Protein AF-A0A1V4XJM9-F1 (afdb_monomer_lite)

Secondary structure (DSSP, 8-state):
--HHHHHH--SSSS-HHHHHHHHHHS-SS-TT-EEEETTS-EEEEEE--TT-TTS-EEEEEE-TTS-B--S--EEETTS-TT--EEEEPPHHHHHHHH--

pLDDT: mean 84.76, std 13.06, range [50.41, 97.5]

Radius of gyration: 14.65 Å; chains: 1; bounding box: 29×30×42 Å

Structure (mmCIF, N/CA/C/O backbone):
data_AF-A0A1V4XJM9-F1
#
_entry.id   AF-A0A1V4XJM9-F1
#
loop_
_atom_site.group_PDB
_atom_site.id
_atom_site.type_symbol
_atom_site.label_atom_id
_atom_site.label_alt_id
_atom_site.label_comp_id
_atom_site.label_asym_id
_atom_site.label_entity_id
_atom_site.label_seq_id
_atom_site.pdbx_PDB_ins_code
_atom_site.Cartn_x
_atom_site.Cartn_y
_atom_site.Cartn_z
_atom_site.occupancy
_atom_site.B_iso_or_equiv
_atom_site.auth_seq_id
_atom_site.auth_comp_id
_atom_site.auth_asym_id
_atom_site.auth_atom_id
_atom_site.pdbx_PDB_model_num
ATOM 1 N N . MET A 1 1 ? -1.020 17.817 7.303 1.00 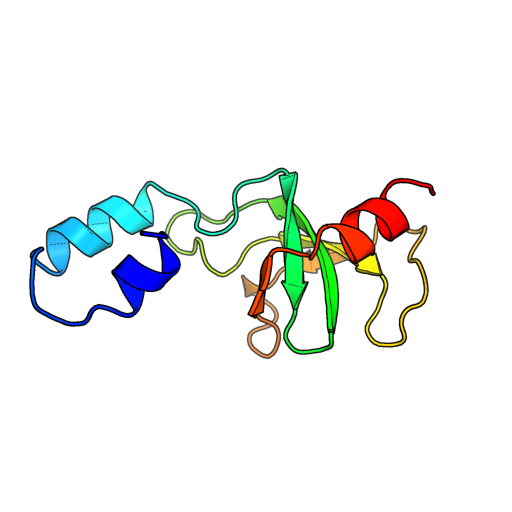50.41 1 MET A N 1
ATOM 2 C CA . MET A 1 1 ? -1.480 16.770 8.230 1.00 50.41 1 MET A CA 1
ATO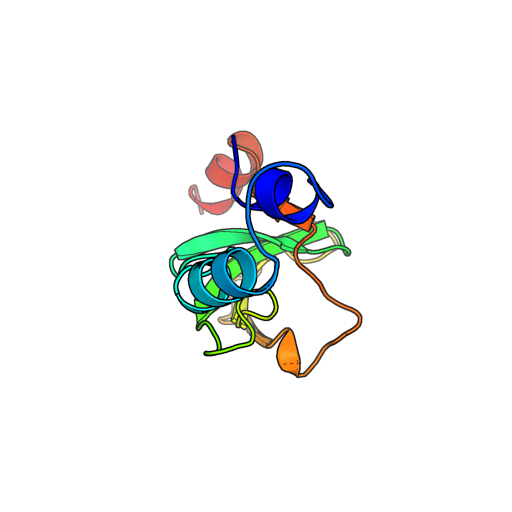M 3 C C . MET A 1 1 ? -2.040 15.616 7.413 1.00 50.41 1 MET A C 1
ATOM 5 O O . MET A 1 1 ? -3.066 15.787 6.767 1.00 50.41 1 MET A O 1
ATOM 9 N N . SER A 1 2 ? -1.329 14.495 7.341 1.00 63.84 2 SER A N 1
ATOM 10 C CA . SER A 1 2 ? -1.750 13.284 6.626 1.00 63.84 2 SER A CA 1
ATOM 11 C C . SER A 1 2 ? -2.556 12.354 7.541 1.00 63.84 2 SER A C 1
ATOM 13 O O . SER A 1 2 ? -2.461 12.430 8.765 1.00 63.84 2 SER A O 1
ATOM 15 N N . VAL A 1 3 ? -3.330 11.427 6.969 1.00 64.50 3 VAL A N 1
ATOM 16 C CA . VAL A 1 3 ? -4.067 10.424 7.766 1.00 64.50 3 VAL A CA 1
ATOM 17 C C . VAL A 1 3 ? -3.103 9.540 8.574 1.00 64.50 3 VAL A C 1
ATOM 19 O O . VAL A 1 3 ? -3.426 9.119 9.679 1.00 64.50 3 VAL A O 1
ATOM 22 N N . ARG A 1 4 ? -1.879 9.328 8.074 1.00 63.72 4 ARG A N 1
ATOM 23 C CA . ARG A 1 4 ? -0.817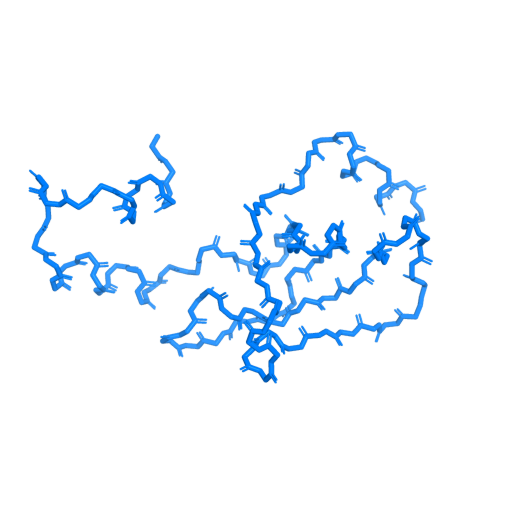 8.607 8.789 1.00 63.72 4 ARG A CA 1
ATOM 24 C C . ARG A 1 4 ? -0.361 9.366 10.040 1.00 63.72 4 ARG A C 1
ATOM 26 O O . ARG A 1 4 ? -0.284 8.775 11.109 1.00 63.72 4 ARG A O 1
ATOM 33 N N . GLU A 1 5 ? -0.180 10.683 9.934 1.00 65.69 5 GLU A N 1
ATOM 34 C CA . GLU A 1 5 ? 0.125 11.543 11.089 1.00 65.69 5 GLU A CA 1
ATOM 35 C C . GLU A 1 5 ? -1.013 11.542 12.121 1.00 65.69 5 GLU A C 1
ATOM 37 O O . GLU A 1 5 ? -0.747 11.544 13.320 1.00 65.69 5 GLU A O 1
ATOM 42 N N . LEU A 1 6 ? -2.279 11.477 11.692 1.00 66.56 6 LEU A N 1
ATOM 43 C CA . LEU A 1 6 ? -3.425 11.356 12.607 1.00 66.56 6 LEU A CA 1
ATOM 44 C C . LEU A 1 6 ? -3.421 10.037 13.395 1.00 66.56 6 LEU A C 1
ATOM 46 O O . LEU A 1 6 ? -3.819 10.026 14.558 1.00 66.56 6 LEU A O 1
ATOM 50 N N . ILE A 1 7 ? -2.961 8.944 12.781 1.00 67.44 7 ILE A N 1
ATOM 51 C CA . ILE A 1 7 ? -2.848 7.627 13.427 1.00 67.44 7 ILE A CA 1
ATOM 52 C C . ILE A 1 7 ? -1.676 7.594 14.411 1.00 67.44 7 ILE A C 1
ATOM 54 O O . ILE A 1 7 ? -1.821 7.062 15.513 1.00 67.44 7 ILE A O 1
ATOM 58 N N . ASP A 1 8 ? -0.541 8.189 14.038 1.00 66.69 8 ASP A N 1
ATOM 59 C CA . ASP A 1 8 ? 0.660 8.235 14.880 1.00 66.69 8 ASP A CA 1
ATOM 60 C C . ASP A 1 8 ? 0.527 9.218 16.051 1.00 66.69 8 ASP A C 1
ATOM 62 O O . ASP A 1 8 ? 1.177 9.054 17.087 1.00 66.69 8 ASP A O 1
ATOM 66 N N . THR A 1 9 ? -0.369 10.205 15.946 1.00 60.41 9 THR A N 1
ATOM 67 C CA . THR A 1 9 ? -0.676 11.130 17.042 1.00 60.41 9 THR A CA 1
ATOM 68 C C . THR A 1 9 ? -1.530 10.433 18.107 1.00 60.41 9 THR A C 1
ATOM 70 O O . THR A 1 9 ? -2.730 10.677 18.251 1.00 60.41 9 THR A O 1
ATOM 73 N N . LYS A 1 10 ? -0.915 9.567 18.919 1.00 56.03 10 LYS A N 1
ATOM 74 C CA . LYS A 1 10 ? -1.539 9.099 20.159 1.00 56.03 10 LYS A CA 1
ATOM 75 C C . LYS A 1 10 ? -1.819 10.306 21.073 1.00 56.03 10 LYS A C 1
ATOM 77 O O . LYS A 1 10 ? -0.900 10.924 21.602 1.00 56.03 10 LYS A O 1
ATOM 82 N N . ASN A 1 11 ? -3.105 10.552 21.335 1.00 54.62 11 ASN A N 1
ATOM 83 C CA . ASN A 1 11 ? -3.638 11.167 22.563 1.00 54.62 11 ASN A CA 1
ATOM 84 C C . ASN A 1 11 ? -3.730 12.698 22.744 1.00 54.62 11 ASN A C 1
ATOM 86 O O . ASN A 1 11 ? -3.714 13.121 23.899 1.00 54.62 11 ASN A O 1
ATOM 90 N N . ARG A 1 12 ? -3.924 13.564 21.731 1.00 56.91 12 ARG A N 1
ATOM 91 C CA . ARG A 1 12 ? -4.181 14.997 22.064 1.00 56.91 12 ARG A CA 1
ATOM 92 C C . ARG A 1 12 ? -5.382 15.736 21.473 1.00 56.91 12 ARG A C 1
ATOM 94 O O . ARG A 1 12 ? -5.642 16.832 21.959 1.00 56.91 12 ARG A O 1
ATOM 101 N N . SER A 1 13 ? -6.176 15.184 20.549 1.00 61.59 13 SER A N 1
ATOM 102 C CA . SER A 1 13 ? -7.284 15.991 19.976 1.00 61.59 13 SER A CA 1
ATOM 103 C C . SER A 1 13 ? -8.612 15.276 19.726 1.00 61.59 13 SER A C 1
ATOM 105 O O . SER A 1 13 ? -9.639 15.943 19.674 1.00 61.59 13 SER A O 1
ATOM 107 N N . PHE A 1 14 ? -8.643 13.944 19.627 1.00 62.50 14 PHE A N 1
ATOM 108 C CA . PHE A 1 14 ? -9.876 13.209 19.327 1.00 62.50 14 PHE A CA 1
ATOM 109 C C . PHE A 1 14 ? -10.039 12.004 20.241 1.00 62.50 14 PHE A C 1
ATOM 111 O O . PHE A 1 14 ? -9.063 11.325 20.567 1.00 62.50 14 PHE A O 1
ATOM 118 N N . SER A 1 15 ? -11.283 11.716 20.637 1.00 75.12 15 SER A N 1
ATOM 119 C CA . SER A 1 15 ? -11.560 10.471 21.347 1.00 75.12 15 SER A CA 1
ATOM 120 C C . SER A 1 15 ? -11.189 9.283 20.443 1.00 75.12 15 SER A C 1
ATOM 122 O O . SER A 1 15 ? -11.472 9.325 19.239 1.00 75.12 15 SER A O 1
ATOM 124 N N . PRO A 1 16 ? -10.608 8.199 20.987 1.00 72.62 16 PRO A N 1
ATOM 125 C CA . PRO A 1 16 ? -10.270 7.004 20.210 1.00 72.62 16 PRO A CA 1
ATOM 126 C C . PRO A 1 16 ? -11.452 6.454 19.404 1.00 72.62 16 PRO A C 1
ATOM 128 O O . PRO A 1 16 ? -11.269 5.896 18.329 1.00 72.62 16 PRO A O 1
ATOM 131 N N . ARG A 1 17 ? -12.679 6.652 19.903 1.00 77.25 17 ARG A N 1
ATOM 132 C CA . ARG A 1 17 ? -13.921 6.223 19.256 1.00 77.25 17 ARG A CA 1
ATOM 133 C C . ARG A 1 17 ? -14.237 7.036 17.996 1.00 77.25 17 ARG A C 1
ATOM 135 O O . ARG A 1 17 ? -14.621 6.451 16.992 1.00 77.25 17 ARG A O 1
ATOM 142 N N . VAL A 1 18 ? -14.029 8.354 18.030 1.00 76.69 18 VAL A N 1
ATOM 143 C CA . VAL A 1 18 ? -14.203 9.239 16.862 1.00 76.69 18 VAL A CA 1
ATOM 144 C C . VAL A 1 18 ? -13.101 8.997 15.835 1.00 76.69 18 VAL A C 1
ATOM 146 O O . VAL A 1 18 ? -13.397 8.869 14.652 1.00 76.69 18 VAL A O 1
ATOM 149 N N . MET A 1 19 ? -11.851 8.849 16.284 1.00 74.62 19 MET A N 1
ATOM 150 C CA . MET A 1 19 ? -10.735 8.505 15.397 1.00 74.62 19 MET A CA 1
ATOM 151 C C . MET A 1 19 ? -10.984 7.167 14.693 1.00 74.62 19 MET A C 1
ATOM 153 O O . MET A 1 19 ? -10.833 7.062 13.481 1.00 74.62 19 MET A O 1
ATOM 157 N N . ARG A 1 20 ? -11.432 6.152 15.440 1.00 68.00 20 ARG A N 1
ATOM 158 C CA . ARG A 1 20 ? -11.765 4.840 14.886 1.00 68.00 20 ARG A CA 1
ATOM 159 C C . ARG A 1 20 ? -12.896 4.917 13.860 1.00 68.00 20 ARG A C 1
ATOM 161 O O . ARG A 1 20 ? -12.724 4.400 12.766 1.00 68.00 20 ARG A O 1
ATOM 168 N N . ALA A 1 21 ? -13.996 5.601 14.178 1.00 71.75 21 ALA A N 1
ATOM 169 C CA . ALA A 1 21 ? -15.112 5.769 13.248 1.00 71.75 21 ALA A CA 1
ATOM 170 C C . ALA A 1 21 ? -14.689 6.498 11.959 1.00 71.75 21 ALA A C 1
ATOM 172 O O . ALA A 1 21 ? -15.092 6.111 10.870 1.00 71.75 21 ALA A O 1
ATOM 173 N N . PHE A 1 22 ? -13.833 7.517 12.062 1.00 72.75 22 PHE A N 1
ATOM 174 C CA . PHE A 1 22 ? -13.296 8.239 10.907 1.00 72.75 22 PHE A CA 1
ATOM 175 C C . PHE A 1 22 ? -12.394 7.357 10.030 1.00 72.75 22 PHE A C 1
ATOM 177 O O . PHE A 1 22 ? -12.565 7.312 8.814 1.00 72.75 22 PHE A O 1
ATOM 184 N N . LEU A 1 23 ? -11.475 6.605 10.643 1.00 69.12 23 LEU A N 1
ATOM 185 C CA . LEU A 1 23 ? -10.600 5.663 9.937 1.00 69.12 23 LEU A CA 1
ATOM 186 C C . LEU A 1 23 ? -11.376 4.500 9.303 1.00 69.12 23 LEU A C 1
ATOM 188 O O . LEU A 1 23 ? -10.986 4.008 8.252 1.00 69.12 23 LEU A O 1
ATOM 192 N N . GLU A 1 24 ? -12.479 4.063 9.911 1.00 68.75 24 GLU A N 1
ATOM 193 C CA . GLU A 1 24 ? -13.363 3.044 9.332 1.00 68.75 24 GLU A CA 1
ATOM 194 C C . GLU A 1 24 ? -14.084 3.545 8.070 1.00 68.75 24 GLU A C 1
ATOM 196 O O . GLU A 1 24 ? -14.431 2.733 7.215 1.00 68.75 24 GLU A O 1
ATOM 201 N N . GLN A 1 25 ? -14.281 4.860 7.928 1.00 69.44 25 GLN A N 1
ATOM 202 C CA . GLN A 1 25 ? -14.888 5.469 6.739 1.00 69.44 25 GLN A CA 1
ATOM 203 C C . GLN A 1 25 ? -13.869 5.854 5.657 1.00 69.44 25 GLN A C 1
ATOM 205 O O . GLN A 1 25 ? -14.241 6.006 4.495 1.00 69.44 25 GLN A O 1
ATOM 210 N N . ILE A 1 26 ? -12.589 6.010 6.007 1.00 69.69 26 ILE A N 1
ATOM 211 C CA . ILE A 1 26 ? -11.551 6.483 5.086 1.00 69.69 26 ILE A CA 1
ATOM 212 C C . ILE A 1 26 ? -10.511 5.390 4.874 1.00 69.69 26 ILE A C 1
ATOM 214 O O . ILE A 1 26 ? -9.746 5.048 5.776 1.00 69.69 26 ILE A O 1
ATOM 218 N N . SER A 1 27 ? -10.422 4.879 3.643 1.00 67.69 27 SER A N 1
ATOM 219 C CA . SER A 1 27 ? -9.281 4.042 3.277 1.00 67.69 27 SER A CA 1
ATOM 220 C C . SER A 1 27 ? -8.006 4.881 3.303 1.00 67.69 27 SER A C 1
ATOM 222 O O . SER A 1 27 ? -7.899 5.883 2.598 1.00 67.69 27 SER A O 1
ATOM 224 N N . LEU A 1 28 ? -7.015 4.440 4.077 1.00 76.12 28 LEU A N 1
ATOM 225 C CA . LEU A 1 28 ? -5.662 5.009 4.070 1.00 76.12 28 LEU A CA 1
ATOM 226 C C . LEU A 1 28 ? -4.979 4.871 2.711 1.00 76.12 28 LEU A C 1
ATOM 228 O O . LEU A 1 28 ? -4.115 5.675 2.370 1.00 76.12 28 LEU A O 1
ATOM 232 N N . TYR A 1 29 ? -5.391 3.864 1.944 1.00 85.75 29 TYR A N 1
ATOM 233 C CA . TYR A 1 29 ? -4.922 3.616 0.593 1.00 85.75 29 TYR A CA 1
ATOM 234 C C . TYR A 1 29 ? -6.149 3.445 -0.308 1.00 85.75 29 TYR A C 1
ATOM 236 O O . TYR A 1 29 ? -6.651 2.329 -0.469 1.00 85.75 29 TYR A O 1
ATOM 244 N N . PRO A 1 30 ? -6.720 4.549 -0.820 1.00 86.38 30 PRO A N 1
ATOM 245 C CA . PRO A 1 30 ? -7.861 4.496 -1.726 1.00 86.38 30 PRO A CA 1
ATOM 246 C C . PRO A 1 30 ? -7.567 3.648 -2.963 1.00 86.38 30 PRO A C 1
ATOM 248 O O . PRO A 1 30 ? -6.422 3.589 -3.418 1.00 86.38 30 PRO A O 1
ATOM 251 N N . ILE A 1 31 ? -8.607 3.055 -3.548 1.00 93.12 31 ILE A N 1
ATOM 252 C CA . ILE A 1 31 ? -8.513 2.410 -4.863 1.00 93.12 31 ILE A CA 1
ATOM 253 C C . ILE A 1 31 ? -7.895 3.392 -5.865 1.00 93.12 31 ILE A C 1
ATOM 255 O O . ILE A 1 31 ? -8.232 4.573 -5.892 1.00 93.12 31 ILE A O 1
ATOM 259 N N . GLY A 1 32 ? -6.951 2.898 -6.662 1.00 92.06 32 GLY A N 1
ATOM 260 C CA . GLY A 1 32 ? -6.181 3.692 -7.613 1.00 92.06 32 GLY A CA 1
ATOM 261 C C . GLY A 1 32 ? -4.896 4.298 -7.050 1.00 92.06 32 GLY A C 1
ATOM 262 O O . GLY A 1 32 ? -4.057 4.728 -7.838 1.00 92.06 32 GLY A O 1
ATOM 263 N N . SER A 1 33 ? -4.702 4.286 -5.729 1.00 92.31 33 SER A N 1
ATOM 264 C CA . SER A 1 33 ? -3.477 4.793 -5.105 1.00 92.31 33 SER A CA 1
ATOM 265 C C . SER A 1 33 ? -2.291 3.892 -5.413 1.00 92.31 33 SER A C 1
ATOM 267 O O . SER A 1 33 ? -2.403 2.666 -5.358 1.00 92.31 33 SER A O 1
ATOM 269 N N . PHE A 1 34 ? -1.136 4.497 -5.670 1.00 95.12 34 PHE A N 1
ATOM 270 C CA . PHE A 1 34 ? 0.117 3.773 -5.842 1.00 95.12 34 PHE A CA 1
ATOM 271 C C . PHE A 1 34 ? 0.853 3.692 -4.511 1.00 95.12 34 PHE A C 1
ATOM 273 O O . PHE A 1 34 ? 1.068 4.700 -3.832 1.00 95.12 34 PHE A O 1
ATOM 280 N N . VAL A 1 35 ? 1.244 2.480 -4.139 1.00 95.81 35 VAL A N 1
ATOM 281 C CA . VAL A 1 35 ? 1.823 2.166 -2.839 1.00 95.81 35 VAL A CA 1
ATOM 282 C C . VAL A 1 35 ? 3.113 1.368 -2.974 1.00 95.81 35 VAL A C 1
ATOM 284 O O . VAL A 1 35 ? 3.280 0.564 -3.891 1.00 95.81 35 VAL A O 1
ATOM 287 N N . ARG A 1 36 ? 4.013 1.571 -2.012 1.00 96.75 36 ARG A N 1
ATOM 288 C CA . ARG A 1 36 ? 5.188 0.729 -1.797 1.00 96.75 36 ARG A CA 1
ATOM 289 C C . ARG A 1 36 ? 4.912 -0.263 -0.674 1.00 96.75 36 ARG A C 1
ATOM 291 O O . ARG A 1 36 ? 4.387 0.113 0.376 1.00 96.75 36 ARG A O 1
ATOM 298 N N . LEU A 1 37 ? 5.303 -1.515 -0.875 1.00 97.00 37 LEU A N 1
ATOM 299 C CA . LEU A 1 37 ? 5.293 -2.543 0.162 1.00 97.00 37 LEU A CA 1
ATOM 300 C C . LEU A 1 37 ? 6.639 -2.603 0.905 1.00 97.00 37 LEU A C 1
ATOM 302 O O . LEU A 1 37 ? 7.670 -2.126 0.432 1.00 97.00 37 LEU A O 1
ATOM 306 N N . ASN A 1 38 ? 6.651 -3.209 2.088 1.00 97.12 38 ASN A N 1
ATOM 307 C CA . ASN A 1 38 ? 7.843 -3.365 2.934 1.00 97.12 38 ASN A CA 1
ATOM 308 C C . ASN A 1 38 ? 8.991 -4.170 2.305 1.00 97.12 38 ASN A C 1
ATOM 310 O O . ASN A 1 38 ? 10.132 -4.024 2.729 1.00 97.12 38 ASN A O 1
ATOM 314 N N . ASN A 1 39 ? 8.719 -4.965 1.274 1.00 96.75 39 ASN A N 1
ATOM 315 C CA . ASN A 1 39 ? 9.726 -5.667 0.475 1.00 96.75 39 ASN A CA 1
ATOM 316 C C . ASN A 1 39 ? 10.210 -4.854 -0.748 1.00 96.75 39 ASN A C 1
ATOM 318 O O . ASN A 1 39 ? 10.880 -5.406 -1.615 1.00 96.75 39 ASN A O 1
ATOM 322 N N . ARG A 1 40 ? 9.880 -3.555 -0.815 1.00 96.25 40 ARG A N 1
ATOM 323 C CA . ARG A 1 40 ? 10.181 -2.597 -1.900 1.00 96.25 40 ARG A CA 1
ATOM 324 C C . ARG A 1 40 ? 9.343 -2.727 -3.172 1.00 96.25 40 ARG A C 1
ATOM 326 O O . ARG A 1 40 ? 9.410 -1.807 -3.982 1.00 96.25 40 ARG A O 1
ATOM 333 N N . THR A 1 41 ? 8.512 -3.763 -3.294 1.00 97.12 41 THR A N 1
ATOM 334 C CA . THR A 1 41 ? 7.542 -3.925 -4.387 1.00 97.12 41 THR A CA 1
ATOM 335 C C . THR A 1 41 ? 6.661 -2.683 -4.534 1.00 97.12 41 THR A C 1
ATOM 337 O O . THR A 1 41 ? 6.202 -2.120 -3.532 1.00 97.12 41 THR A O 1
ATOM 340 N N . LEU A 1 42 ? 6.407 -2.279 -5.779 1.00 97.00 42 LEU A N 1
ATOM 341 C CA . LEU A 1 42 ? 5.505 -1.182 -6.121 1.00 97.00 42 LEU A CA 1
ATOM 342 C C . LEU A 1 42 ? 4.214 -1.728 -6.713 1.00 97.00 42 LEU A C 1
ATOM 344 O O . LEU A 1 42 ? 4.215 -2.662 -7.520 1.00 97.00 42 LEU A O 1
ATOM 348 N N . GLY A 1 43 ? 3.097 -1.117 -6.342 1.00 96.19 43 GLY A N 1
ATOM 349 C CA . GLY A 1 43 ? 1.813 -1.546 -6.858 1.00 96.19 43 GLY A CA 1
ATOM 350 C C . GLY A 1 43 ? 0.721 -0.502 -6.758 1.00 96.19 43 GLY A C 1
ATOM 351 O O . GLY A 1 43 ? 0.888 0.554 -6.152 1.00 96.19 43 GLY A O 1
ATOM 352 N N . LYS A 1 44 ? -0.415 -0.823 -7.365 1.00 96.25 44 LYS A N 1
ATOM 353 C CA . LYS A 1 44 ? -1.630 -0.015 -7.356 1.00 96.25 44 LYS A CA 1
ATOM 354 C C . LYS A 1 44 ? -2.696 -0.714 -6.528 1.00 96.25 44 LYS A C 1
ATOM 356 O O . LYS A 1 44 ? -2.929 -1.908 -6.691 1.00 96.25 44 LYS A O 1
ATOM 361 N N . VAL A 1 45 ? -3.362 0.019 -5.646 1.00 96.44 45 VAL A N 1
ATOM 362 C CA . VAL A 1 45 ? -4.508 -0.510 -4.904 1.00 96.44 45 VAL A CA 1
ATOM 363 C C . VAL A 1 45 ? -5.671 -0.727 -5.863 1.00 96.44 45 VAL A C 1
ATOM 365 O O . VAL A 1 45 ? -6.091 0.207 -6.548 1.00 96.44 45 VAL A O 1
ATOM 368 N N . VAL A 1 46 ? -6.203 -1.945 -5.884 1.00 96.88 46 VAL A N 1
ATOM 369 C CA . VAL A 1 46 ? -7.338 -2.329 -6.739 1.00 96.88 46 VAL A CA 1
ATOM 370 C C . VAL A 1 46 ? -8.587 -2.692 -5.940 1.00 96.88 46 VAL A C 1
ATOM 372 O O . VAL A 1 46 ? -9.686 -2.582 -6.466 1.00 96.88 46 VAL A O 1
ATOM 375 N N . GLU A 1 47 ? -8.440 -3.032 -4.657 1.00 95.31 47 GLU A N 1
ATOM 376 C CA . GLU A 1 47 ? -9.559 -3.345 -3.763 1.00 95.31 47 GLU A CA 1
ATOM 377 C C . GLU A 1 47 ? -9.233 -2.932 -2.322 1.00 95.31 47 GLU A C 1
ATOM 379 O O . GLU A 1 47 ? -8.072 -2.952 -1.896 1.00 95.31 47 GLU A O 1
ATOM 384 N N . THR A 1 48 ? -10.263 -2.577 -1.555 1.00 92.69 48 THR A N 1
ATOM 385 C CA . THR A 1 48 ? -10.174 -2.268 -0.124 1.00 92.69 48 THR A CA 1
ATOM 386 C C . THR A 1 48 ? -11.147 -3.137 0.667 1.00 92.69 48 THR A C 1
ATOM 388 O O . THR A 1 48 ? -12.211 -3.508 0.180 1.00 92.69 48 THR A O 1
ATOM 391 N N . HIS A 1 49 ? -10.801 -3.436 1.920 1.00 89.62 49 HIS A N 1
ATOM 392 C CA . HIS A 1 49 ? -11.650 -4.222 2.814 1.00 89.62 49 HIS A CA 1
ATOM 393 C C . HIS A 1 49 ? -12.294 -3.314 3.866 1.00 89.62 49 HIS A C 1
ATOM 395 O O . HIS A 1 49 ? -11.596 -2.600 4.595 1.00 89.62 49 HIS A O 1
ATOM 401 N N . ALA A 1 50 ? -13.622 -3.372 3.985 1.00 83.56 50 ALA A N 1
ATOM 402 C CA . ALA A 1 50 ? -14.349 -2.674 5.042 1.00 83.56 50 ALA A CA 1
ATOM 403 C C . ALA A 1 50 ? -13.842 -3.112 6.430 1.00 83.56 50 ALA A C 1
ATOM 405 O O . ALA A 1 50 ? -13.598 -4.295 6.676 1.00 83.56 50 ALA A O 1
ATOM 406 N N . GLY A 1 51 ? -13.624 -2.148 7.329 1.00 84.25 51 GLY A N 1
ATOM 407 C CA . GLY A 1 51 ? -13.063 -2.393 8.664 1.00 84.25 51 GLY A CA 1
ATOM 408 C C . GLY A 1 51 ? -11.572 -2.763 8.692 1.00 84.25 51 GLY A C 1
ATOM 409 O O . GLY A 1 51 ? -10.995 -2.851 9.774 1.00 84.25 51 GLY A O 1
ATOM 410 N N . GLN A 1 52 ? -10.922 -2.953 7.535 1.00 87.31 52 GLN A N 1
ATOM 411 C CA . GLN A 1 52 ? -9.499 -3.302 7.421 1.00 87.31 52 GLN A CA 1
ATOM 412 C C . GLN A 1 52 ? -8.786 -2.451 6.345 1.00 87.31 52 GLN A C 1
ATOM 414 O O . GLN A 1 52 ? -8.124 -2.989 5.453 1.00 87.31 52 GLN A O 1
ATOM 419 N N . PRO A 1 53 ? -8.859 -1.105 6.430 1.00 81.69 53 PRO A N 1
ATOM 420 C CA . PRO A 1 53 ? -8.370 -0.186 5.391 1.00 81.69 53 PRO A CA 1
ATOM 421 C C . PRO A 1 53 ? -6.848 -0.239 5.157 1.00 81.69 53 PRO A C 1
ATOM 423 O O . PRO A 1 53 ? -6.354 0.214 4.128 1.00 81.69 53 PRO A O 1
ATOM 426 N N . LEU A 1 54 ? -6.087 -0.804 6.099 1.00 88.38 54 LEU A N 1
ATOM 427 C CA . LEU A 1 54 ? -4.635 -1.002 5.999 1.00 88.38 54 LEU A CA 1
ATOM 428 C C . LEU A 1 54 ? -4.227 -2.285 5.260 1.00 88.38 54 LEU A C 1
ATOM 430 O O . LEU A 1 54 ? -3.033 -2.540 5.088 1.00 88.38 54 LEU A O 1
ATOM 434 N N . ARG A 1 55 ? -5.196 -3.110 4.853 1.00 93.56 55 ARG A N 1
ATOM 435 C CA . ARG A 1 55 ? -4.972 -4.402 4.195 1.00 93.56 55 ARG A CA 1
ATOM 436 C C . ARG A 1 55 ? -5.612 -4.445 2.801 1.00 93.56 55 ARG A C 1
ATOM 438 O O . ARG A 1 55 ? -6.465 -5.292 2.578 1.00 93.56 55 ARG A O 1
ATOM 445 N N . PRO A 1 56 ? -5.274 -3.542 1.866 1.00 95.31 56 PRO A N 1
ATOM 446 C CA . PRO A 1 56 ? -5.839 -3.573 0.517 1.00 95.31 56 PRO A CA 1
ATOM 447 C C . PRO A 1 56 ? -5.402 -4.806 -0.293 1.00 95.31 56 PRO A C 1
ATOM 449 O O . PRO A 1 56 ? -4.447 -5.503 0.065 1.00 95.31 56 PRO A O 1
ATOM 452 N N . VAL A 1 57 ? -6.058 -5.019 -1.434 1.00 97.38 57 VAL A N 1
ATOM 453 C CA . VAL A 1 57 ? -5.512 -5.825 -2.533 1.00 97.38 57 VAL A CA 1
ATOM 454 C C . VAL A 1 57 ? -4.711 -4.908 -3.452 1.00 97.38 57 VAL A C 1
ATOM 456 O O . VAL A 1 57 ? -5.184 -3.841 -3.855 1.00 97.38 57 VAL A O 1
ATOM 459 N N . VAL A 1 58 ? -3.487 -5.320 -3.774 1.00 97.50 58 VAL A N 1
ATOM 460 C CA . VAL A 1 58 ? -2.529 -4.535 -4.557 1.00 97.50 58 VAL A CA 1
ATOM 461 C C . VAL A 1 58 ? -2.181 -5.280 -5.841 1.00 97.50 58 VAL A C 1
ATOM 463 O O . VAL A 1 58 ? -1.704 -6.411 -5.783 1.00 97.50 58 VA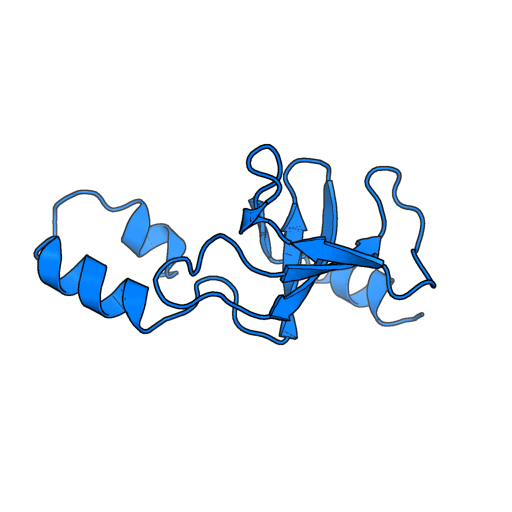L A O 1
ATOM 466 N N . GLN A 1 59 ? -2.397 -4.646 -6.992 1.00 97.50 59 GLN A N 1
ATOM 467 C CA . GLN A 1 59 ? -1.836 -5.071 -8.274 1.00 97.50 59 GLN A CA 1
ATOM 468 C C . GLN A 1 59 ? -0.352 -4.716 -8.301 1.00 97.50 59 GLN A C 1
ATOM 470 O O . GLN A 1 59 ? 0.019 -3.568 -8.055 1.00 97.50 59 GLN A O 1
ATOM 475 N N . ILE A 1 60 ? 0.491 -5.702 -8.580 1.00 96.81 60 ILE A N 1
ATOM 476 C CA . ILE A 1 60 ? 1.940 -5.550 -8.603 1.00 96.81 60 ILE A CA 1
ATOM 477 C C . ILE A 1 60 ? 2.354 -5.000 -9.961 1.00 96.81 60 ILE A C 1
ATOM 479 O O . ILE A 1 60 ? 2.059 -5.604 -10.985 1.00 96.81 60 ILE A O 1
ATOM 483 N N . LEU A 1 61 ? 3.037 -3.858 -9.949 1.00 95.75 61 LEU A N 1
ATOM 484 C CA . LEU A 1 61 ? 3.570 -3.203 -11.147 1.00 95.75 61 LEU A CA 1
ATOM 485 C C . LEU A 1 61 ? 5.076 -3.439 -11.266 1.00 95.75 61 LEU A C 1
ATOM 487 O O . LEU A 1 61 ? 5.616 -3.554 -12.364 1.00 95.75 61 LEU A O 1
ATOM 491 N N . GLU A 1 62 ? 5.742 -3.546 -10.119 1.00 95.75 62 GLU A N 1
ATOM 492 C CA . GLU A 1 62 ? 7.166 -3.815 -10.009 1.00 95.75 62 GLU A CA 1
ATOM 493 C C . GLU A 1 62 ? 7.427 -4.712 -8.810 1.00 95.75 62 GLU A C 1
ATOM 495 O O . GLU A 1 62 ? 6.927 -4.449 -7.712 1.00 95.75 62 GLU A O 1
ATOM 500 N N . ASP A 1 63 ? 8.192 -5.778 -9.014 1.00 95.06 63 ASP A N 1
ATOM 501 C CA . ASP A 1 63 ? 8.520 -6.724 -7.955 1.00 95.06 63 ASP A CA 1
ATOM 502 C C . ASP A 1 63 ? 9.590 -6.186 -6.982 1.00 95.06 63 ASP A C 1
ATOM 504 O O . ASP A 1 63 ? 9.985 -5.022 -7.005 1.00 95.06 63 ASP A O 1
ATOM 508 N N . ALA A 1 64 ? 10.014 -7.025 -6.035 1.00 94.25 64 ALA A N 1
ATOM 509 C CA . ALA A 1 64 ? 11.010 -6.654 -5.027 1.00 94.25 64 ALA A CA 1
ATOM 510 C C . ALA A 1 64 ? 12.435 -6.469 -5.593 1.00 94.25 64 ALA A C 1
ATOM 512 O O . ALA A 1 64 ? 13.298 -5.914 -4.901 1.00 94.25 64 ALA A O 1
ATOM 513 N N . GLU A 1 65 ? 12.680 -6.955 -6.811 1.00 94.38 65 GLU A N 1
ATOM 514 C CA . GLU A 1 65 ? 13.954 -6.881 -7.530 1.00 94.38 65 GLU A CA 1
ATOM 515 C C . GLU A 1 65 ? 13.995 -5.691 -8.500 1.00 94.38 65 GLU A C 1
ATOM 517 O O . GLU A 1 65 ? 15.052 -5.372 -9.038 1.00 94.38 65 GLU A O 1
ATOM 522 N N . GLY A 1 66 ? 12.872 -4.988 -8.674 1.00 92.19 66 GLY A N 1
ATOM 523 C CA . GLY A 1 66 ? 12.759 -3.841 -9.570 1.00 92.19 66 GLY A CA 1
ATOM 524 C C . GLY A 1 66 ? 12.316 -4.212 -10.985 1.00 92.19 66 GLY A C 1
ATOM 525 O O . GLY A 1 66 ? 12.284 -3.345 -11.861 1.00 92.19 66 GLY A O 1
ATOM 526 N N . ASN A 1 67 ? 11.958 -5.477 -11.229 1.00 92.88 67 ASN A N 1
ATOM 527 C CA . ASN A 1 67 ? 11.467 -5.895 -12.534 1.00 92.88 67 ASN A CA 1
ATOM 528 C C . ASN A 1 67 ? 10.004 -5.495 -12.685 1.00 92.88 67 ASN A C 1
ATOM 530 O O . ASN A 1 67 ? 9.183 -5.701 -11.785 1.00 92.88 67 ASN A O 1
ATOM 534 N N . ARG A 1 68 ? 9.653 -4.976 -13.863 1.00 91.50 68 ARG A N 1
ATOM 535 C CA . ARG A 1 68 ? 8.252 -4.730 -14.198 1.00 91.50 68 ARG A CA 1
ATOM 536 C C . ARG A 1 68 ? 7.488 -6.041 -14.304 1.00 91.50 68 ARG A C 1
ATOM 538 O O . ARG A 1 68 ? 7.935 -6.989 -14.947 1.00 91.50 68 ARG A O 1
ATOM 545 N N . VAL A 1 69 ? 6.293 -6.047 -13.733 1.00 91.56 69 VAL A N 1
ATOM 546 C CA . VAL A 1 69 ? 5.367 -7.172 -13.803 1.00 91.56 69 VAL A CA 1
ATOM 547 C C . VAL A 1 69 ? 4.288 -6.827 -14.823 1.00 91.56 69 VAL A C 1
ATOM 549 O O . VAL A 1 69 ? 3.493 -5.920 -14.612 1.00 91.56 69 VAL A O 1
ATOM 552 N N . THR A 1 70 ? 4.292 -7.523 -15.959 1.00 79.69 70 THR A N 1
ATOM 553 C CA . THR A 1 70 ? 3.318 -7.319 -17.050 1.00 79.69 70 THR A CA 1
ATOM 554 C C . THR A 1 70 ? 2.074 -8.192 -16.913 1.00 79.69 70 THR A C 1
ATOM 556 O O . THR A 1 70 ? 1.050 -7.906 -17.523 1.00 79.69 70 THR A O 1
ATOM 559 N N . ALA A 1 71 ? 2.156 -9.263 -16.124 1.00 82.19 71 ALA A N 1
ATOM 560 C CA . ALA A 1 71 ? 1.006 -10.086 -15.783 1.00 82.19 71 ALA A CA 1
ATOM 561 C C . ALA A 1 71 ? 0.130 -9.368 -14.748 1.00 82.19 71 ALA A C 1
ATOM 563 O O . ALA A 1 71 ? 0.657 -8.709 -13.852 1.00 82.19 71 ALA A O 1
ATOM 564 N N . ASP A 1 72 ? -1.187 -9.576 -14.804 1.00 85.69 72 ASP A N 1
ATOM 565 C CA . ASP A 1 72 ? -2.126 -9.110 -13.777 1.00 85.69 72 ASP A CA 1
ATOM 566 C C . ASP A 1 72 ? -1.956 -9.905 -12.475 1.00 85.69 72 ASP A C 1
ATOM 568 O O . ASP A 1 72 ? -2.769 -10.743 -12.083 1.00 85.69 72 ASP A O 1
ATOM 572 N N . LYS A 1 73 ? -0.836 -9.659 -11.796 1.00 94.94 73 LYS A N 1
ATOM 573 C CA . LYS A 1 73 ? -0.506 -10.250 -10.510 1.00 94.94 73 LYS A CA 1
ATOM 574 C C . LYS A 1 73 ? -1.034 -9.346 -9.413 1.00 94.94 73 LYS A C 1
ATOM 576 O O . LYS A 1 73 ? -0.619 -8.195 -9.290 1.00 94.94 73 LYS A O 1
ATOM 581 N N . THR A 1 74 ? -1.902 -9.885 -8.571 1.00 97.06 74 THR A N 1
ATOM 582 C CA . THR A 1 74 ? -2.407 -9.194 -7.386 1.00 97.06 74 THR A CA 1
ATOM 583 C C . THR A 1 74 ? -1.964 -9.906 -6.116 1.00 97.06 74 THR A C 1
ATOM 585 O O . THR A 1 74 ? -1.712 -11.111 -6.096 1.00 97.06 74 THR A O 1
ATOM 588 N N . VAL A 1 75 ? -1.843 -9.142 -5.035 1.00 97.06 75 VAL A N 1
ATOM 589 C CA . VAL A 1 75 ? -1.580 -9.659 -3.694 1.00 97.06 75 VAL A CA 1
ATOM 590 C C . VAL A 1 75 ? -2.623 -9.087 -2.751 1.00 97.06 75 VAL A C 1
ATOM 592 O O . VAL A 1 75 ? -2.733 -7.871 -2.593 1.00 97.06 75 VAL A O 1
ATOM 595 N N . ASN A 1 76 ? -3.376 -9.969 -2.095 1.00 97.06 76 ASN A N 1
ATOM 596 C CA . ASN A 1 76 ? -4.259 -9.579 -1.005 1.00 97.06 76 ASN A CA 1
ATOM 597 C C . ASN A 1 76 ? -3.451 -9.487 0.299 1.00 97.06 76 ASN A C 1
ATOM 599 O O . ASN A 1 76 ? -3.023 -10.510 0.839 1.00 97.06 76 ASN A O 1
ATOM 603 N N . LEU A 1 77 ? -3.253 -8.273 0.822 1.00 96.38 77 LEU A N 1
ATOM 604 C CA . LEU A 1 77 ? -2.486 -8.064 2.054 1.00 96.38 77 LEU A CA 1
ATOM 605 C C . LEU A 1 77 ? -3.205 -8.588 3.304 1.00 96.38 77 LEU A C 1
ATOM 607 O O . LEU A 1 77 ? -2.557 -8.827 4.320 1.00 96.38 77 LEU A O 1
ATOM 611 N N . LEU A 1 78 ? -4.523 -8.805 3.244 1.00 94.69 78 LEU A N 1
ATOM 612 C CA . LEU A 1 78 ? -5.281 -9.404 4.340 1.00 94.69 78 LEU A CA 1
ATOM 613 C C . LEU A 1 78 ? -4.835 -10.848 4.614 1.00 94.69 78 LEU A C 1
ATOM 615 O O . LEU A 1 78 ? -4.643 -11.224 5.767 1.00 94.69 78 LEU A O 1
ATOM 619 N N . GLY A 1 79 ? -4.608 -11.630 3.554 1.00 96.31 79 GLY A N 1
ATOM 620 C CA . GLY A 1 79 ? -4.105 -13.006 3.641 1.00 96.31 79 GLY A CA 1
ATOM 621 C C . GLY A 1 79 ? -2.582 -13.119 3.776 1.00 96.31 79 GLY A C 1
ATOM 622 O O . GLY A 1 79 ? -2.069 -14.222 3.927 1.00 96.31 79 GLY A O 1
ATOM 623 N N . ASN A 1 80 ? -1.851 -12.000 3.718 1.00 95.56 80 ASN A N 1
ATOM 624 C CA . ASN A 1 80 ? -0.385 -11.963 3.694 1.00 95.56 80 ASN A CA 1
ATOM 625 C C . ASN A 1 80 ? 0.157 -10.981 4.750 1.00 95.56 80 ASN A C 1
ATOM 627 O O . ASN A 1 80 ? 0.653 -9.910 4.400 1.00 95.56 80 ASN A O 1
ATOM 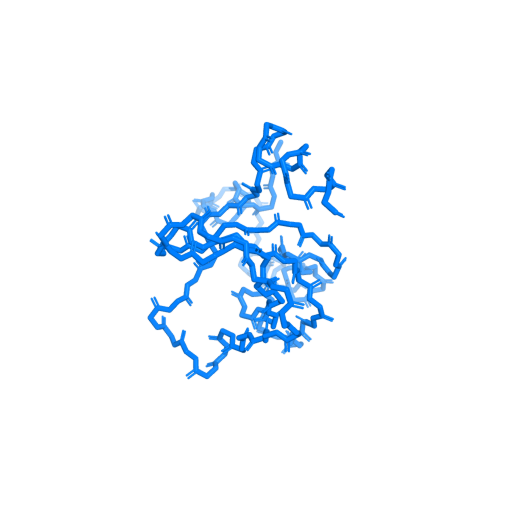631 N N . PRO A 1 81 ? 0.098 -11.320 6.052 1.00 90.62 81 PRO A N 1
ATOM 632 C CA . PRO A 1 81 ? 0.372 -10.378 7.144 1.00 90.62 81 PRO A CA 1
ATOM 633 C C . PRO A 1 81 ? 1.821 -9.871 7.198 1.00 90.62 81 PRO A C 1
ATOM 635 O O . PRO A 1 81 ? 2.074 -8.814 7.776 1.00 90.62 81 PRO A O 1
ATOM 638 N N . ILE A 1 82 ? 2.760 -10.600 6.586 1.00 95.44 82 ILE A N 1
ATOM 639 C CA . ILE A 1 82 ? 4.169 -10.198 6.455 1.00 95.44 82 ILE A CA 1
ATOM 640 C C . ILE A 1 82 ? 4.379 -9.065 5.442 1.00 95.44 82 ILE A C 1
ATOM 642 O O . ILE A 1 82 ? 5.448 -8.458 5.428 1.00 95.44 82 ILE A O 1
ATOM 646 N N . LEU A 1 83 ? 3.384 -8.784 4.594 1.00 96.25 83 LEU A N 1
ATOM 647 C CA . LEU A 1 83 ? 3.409 -7.689 3.634 1.00 96.25 83 LEU A CA 1
ATOM 648 C C . LEU A 1 83 ? 2.508 -6.550 4.113 1.00 96.25 83 LEU A C 1
ATOM 650 O O . LEU A 1 83 ? 1.354 -6.742 4.500 1.00 96.25 83 LEU A O 1
ATOM 654 N N . TRP A 1 84 ? 3.031 -5.328 4.077 1.00 94.88 84 TRP A N 1
ATOM 655 C CA . TRP A 1 84 ? 2.262 -4.130 4.407 1.00 94.88 84 TRP A CA 1
ATOM 656 C C . TRP A 1 84 ? 2.743 -2.920 3.619 1.00 94.88 84 TRP A C 1
ATOM 658 O O . TRP A 1 84 ? 3.884 -2.866 3.161 1.00 94.88 84 TRP A O 1
ATOM 668 N N . VAL A 1 85 ? 1.864 -1.926 3.496 1.00 94.75 85 VAL A N 1
ATOM 669 C CA . VAL A 1 85 ? 2.178 -0.672 2.814 1.00 94.75 85 VAL A CA 1
ATOM 670 C C . VAL A 1 85 ? 3.070 0.208 3.692 1.00 94.75 85 VAL A C 1
ATOM 672 O O . VAL A 1 85 ? 2.690 0.624 4.793 1.00 94.75 85 VAL A O 1
ATOM 675 N N . THR A 1 86 ? 4.253 0.542 3.187 1.00 93.69 86 THR A N 1
ATOM 676 C CA . THR A 1 86 ? 5.199 1.454 3.843 1.00 93.69 86 THR A CA 1
ATOM 677 C C . THR A 1 86 ? 4.943 2.913 3.493 1.00 93.69 86 THR A C 1
ATOM 679 O O . THR A 1 86 ? 5.213 3.777 4.321 1.00 93.69 86 THR A O 1
ATOM 682 N N . GLY A 1 87 ? 4.345 3.203 2.337 1.00 90.12 87 GLY A N 1
ATOM 683 C CA . GLY A 1 87 ? 4.036 4.574 1.940 1.00 90.12 87 GLY A CA 1
ATOM 684 C C . GLY A 1 87 ? 3.508 4.698 0.517 1.00 90.12 87 GLY A C 1
ATOM 685 O O . GLY A 1 87 ? 3.314 3.698 -0.177 1.00 90.12 87 GLY A O 1
ATOM 686 N N . ALA A 1 88 ? 3.280 5.946 0.108 1.00 90.69 88 ALA A N 1
ATOM 687 C CA . ALA A 1 88 ? 3.022 6.294 -1.282 1.00 90.69 88 ALA A CA 1
ATOM 688 C C . ALA A 1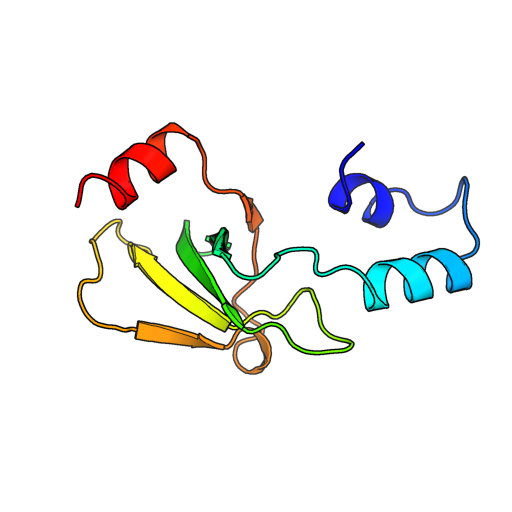 88 ? 4.288 6.102 -2.132 1.00 90.69 88 ALA A C 1
ATOM 690 O O . ALA A 1 88 ? 5.412 6.143 -1.622 1.00 90.69 88 ALA A O 1
ATOM 691 N N . VAL A 1 89 ? 4.091 5.880 -3.427 1.00 92.81 89 VAL A N 1
ATOM 692 C CA . VAL A 1 89 ? 5.180 5.845 -4.412 1.00 92.81 89 VAL A CA 1
ATOM 693 C C . VAL A 1 89 ? 5.678 7.272 -4.676 1.00 92.81 89 VAL A C 1
ATOM 695 O O . VAL A 1 89 ? 4.880 8.206 -4.650 1.00 92.81 89 VAL A O 1
ATOM 698 N N . SER A 1 90 ? 6.988 7.450 -4.882 1.00 90.94 90 SER A N 1
ATOM 699 C CA . SER A 1 90 ? 7.577 8.752 -5.229 1.00 90.94 90 SER A CA 1
ATOM 700 C C . SER A 1 90 ? 7.217 9.157 -6.660 1.00 90.94 90 SER A C 1
ATOM 702 O O . SER A 1 90 ? 6.941 8.299 -7.495 1.00 90.94 90 SER A O 1
ATOM 704 N N . ASP A 1 91 ? 7.282 10.450 -6.977 1.00 90.75 91 ASP A N 1
ATOM 705 C CA . ASP A 1 91 ? 6.983 10.948 -8.330 1.00 90.75 91 ASP A CA 1
ATOM 706 C C . ASP A 1 91 ? 7.896 10.337 -9.407 1.00 90.75 91 ASP A C 1
ATOM 708 O O . ASP A 1 91 ? 7.455 10.057 -10.521 1.00 90.75 91 ASP A O 1
ATOM 712 N N . GLU A 1 92 ? 9.160 10.075 -9.065 1.00 90.75 92 GLU A N 1
ATOM 713 C CA . GLU A 1 92 ? 10.121 9.411 -9.950 1.00 90.75 92 GLU A CA 1
ATOM 714 C C . GLU A 1 92 ? 9.692 7.976 -10.280 1.00 90.75 92 GLU A C 1
ATOM 716 O O . GLU A 1 92 ? 9.625 7.588 -11.450 1.00 90.75 92 GLU A O 1
ATOM 721 N N . ASP A 1 93 ? 9.335 7.202 -9.256 1.00 91.56 93 ASP A N 1
ATOM 722 C CA . ASP A 1 93 ? 8.867 5.833 -9.439 1.00 91.56 93 ASP A CA 1
ATOM 723 C C . ASP A 1 93 ? 7.509 5.795 -10.146 1.00 91.56 93 ASP A C 1
ATOM 725 O O . ASP A 1 93 ? 7.297 4.945 -11.007 1.00 91.56 93 ASP A O 1
ATOM 729 N N . LEU A 1 94 ? 6.611 6.741 -9.853 1.00 89.50 94 LEU A N 1
ATOM 730 C CA . LEU A 1 94 ? 5.338 6.909 -10.558 1.00 89.50 94 LEU A CA 1
ATOM 731 C C . LEU A 1 94 ? 5.554 7.149 -12.055 1.00 89.50 94 LEU A C 1
ATOM 733 O O . LEU A 1 94 ? 4.942 6.479 -12.888 1.00 89.50 94 LEU A O 1
ATOM 737 N N . ALA A 1 95 ? 6.456 8.065 -12.411 1.00 88.69 95 ALA A N 1
ATOM 738 C CA . ALA A 1 95 ? 6.796 8.325 -13.803 1.00 88.69 95 ALA A CA 1
ATOM 739 C C . ALA A 1 95 ? 7.382 7.076 -14.478 1.00 88.69 95 ALA A C 1
ATOM 741 O O . ALA A 1 95 ? 7.082 6.798 -15.641 1.00 88.69 95 ALA A O 1
ATOM 742 N N . ARG A 1 96 ? 8.191 6.299 -13.750 1.00 86.75 96 ARG A N 1
ATOM 743 C CA . ARG A 1 96 ? 8.789 5.058 -14.247 1.00 86.75 96 ARG A CA 1
ATOM 744 C C . ARG A 1 96 ? 7.760 3.956 -14.461 1.00 86.75 96 ARG A C 1
ATOM 746 O O . ARG A 1 96 ? 7.853 3.278 -15.475 1.00 86.75 96 ARG A O 1
ATOM 753 N N . ILE A 1 97 ? 6.777 3.778 -13.581 1.00 86.12 97 ILE A N 1
ATOM 754 C CA . ILE A 1 97 ? 5.747 2.734 -13.740 1.00 86.12 97 ILE A CA 1
ATOM 755 C C . ILE A 1 97 ? 4.638 3.122 -14.731 1.00 86.12 97 ILE A C 1
ATOM 757 O O . ILE A 1 97 ? 4.011 2.234 -15.293 1.00 86.12 97 ILE A O 1
ATOM 761 N N . GLN A 1 98 ? 4.402 4.418 -14.979 1.00 78.81 98 GLN A N 1
ATOM 762 C CA . GLN A 1 98 ? 3.365 4.895 -15.911 1.00 78.81 98 GLN A CA 1
ATOM 763 C C . GLN A 1 98 ? 3.835 5.057 -17.363 1.00 78.81 98 GLN A C 1
ATOM 765 O O . GLN A 1 98 ? 3.014 5.014 -18.272 1.00 78.81 98 GLN A O 1
ATOM 770 N N . LYS A 1 99 ? 5.137 5.243 -17.615 1.00 69.81 99 LYS A N 1
ATOM 771 C CA . LYS A 1 99 ? 5.707 5.354 -18.977 1.00 69.81 99 LYS A CA 1
ATOM 772 C C . LYS A 1 99 ? 5.862 3.995 -19.684 1.00 69.81 99 LYS A C 1
ATOM 774 O O . LYS A 1 99 ? 6.755 3.833 -20.512 1.00 69.81 99 LYS A O 1
ATOM 779 N N . GLY A 1 100 ? 5.104 2.985 -19.269 1.00 57.28 100 GLY A N 1
ATOM 780 C CA . GLY A 1 100 ? 5.249 1.594 -19.687 1.00 57.28 100 GLY A CA 1
ATOM 781 C C . GLY A 1 100 ? 4.103 1.079 -20.513 1.00 57.28 100 GLY A C 1
ATOM 782 O O . GLY A 1 100 ? 2.959 1.445 -20.185 1.00 57.28 100 GLY A O 1
#

Foldseek 3Di:
DALVVVVVPPDDDDDPVVNLVVCLVDQSQDAQFWFAKPLRWIFGFHAADRSCSFFTKTQTQADSVRDGDPDRDIDGSVVVVVITTPGGDDPVVVCVSVVD

Sequence (100 aa):
MSVRELIDTKNRSFSPRVMRAFLEQISLYPIGSFVRLNNRTLGKVVETHAGQPLRPVVQILEDAEGNRVTADKTVNLLGNPILWVTGAVSDEDLARIQKG